Protein AF-A0A4Y2UKG6-F1 (afdb_monomer_lite)

pLDDT: mean 70.56, std 18.54, range [38.53, 98.0]

Secondary structure (DSSP, 8-state):
----------------------TTSSGGGSS----PPPHHHHHHHHHHH-----HHHHHHHHTT--------HHHHHHHHHHHHHTT---------S----HHHHHHHHHHHHHHHHHHHHHHHHHHHHHHHHHHHHHHHHHHHHHHTT-

Structure (mmCIF, N/CA/C/O backbone):
data_AF-A0A4Y2UKG6-F1
#
_entry.id   AF-A0A4Y2UKG6-F1
#
loop_
_atom_site.group_PDB
_atom_site.id
_atom_site.type_symbol
_atom_site.label_atom_id
_atom_site.label_alt_id
_atom_site.label_comp_id
_atom_site.label_asym_id
_atom_site.label_entity_id
_atom_site.label_seq_id
_atom_site.pdbx_PDB_ins_code
_atom_site.Cartn_x
_atom_site.Cartn_y
_atom_site.Cartn_z
_atom_site.occupancy
_atom_site.B_iso_or_equiv
_atom_site.auth_seq_id
_atom_site.auth_comp_id
_atom_site.auth_asym_id
_atom_site.auth_atom_id
_atom_site.pdbx_PDB_model_num
ATOM 1 N N . MET A 1 1 ? 54.022 48.130 47.115 1.00 43.56 1 MET A N 1
ATOM 2 C CA . MET A 1 1 ? 52.919 47.238 46.708 1.00 43.56 1 MET A CA 1
ATOM 3 C C . MET A 1 1 ? 52.288 47.868 45.465 1.00 43.56 1 MET A C 1
ATOM 5 O O . MET A 1 1 ? 51.341 48.619 45.603 1.00 43.56 1 MET A O 1
ATOM 9 N N . HIS A 1 2 ? 52.961 47.951 44.309 1.00 38.88 2 HIS A N 1
ATOM 10 C CA . HIS A 1 2 ? 53.205 46.883 43.320 1.00 38.88 2 HIS A CA 1
ATOM 11 C C . HIS A 1 2 ? 52.012 45.932 43.193 1.00 38.88 2 HIS A C 1
ATOM 13 O O . HIS A 1 2 ? 51.763 45.141 44.099 1.00 38.88 2 HIS A O 1
ATOM 19 N N . GLY A 1 3 ? 51.252 46.120 42.111 1.00 38.53 3 GLY A N 1
ATOM 20 C CA . GLY A 1 3 ? 50.156 45.251 41.707 1.00 38.53 3 GLY A CA 1
ATOM 21 C C . GLY A 1 3 ? 50.645 44.063 40.893 1.00 38.53 3 GLY A C 1
ATOM 22 O O . GLY A 1 3 ? 51.814 44.014 40.538 1.00 38.53 3 GLY A O 1
ATOM 23 N N . GLU A 1 4 ? 49.721 43.156 40.589 1.00 40.28 4 GLU A N 1
ATOM 24 C CA . GLU A 1 4 ? 49.790 42.238 39.453 1.00 40.28 4 GLU A CA 1
ATOM 25 C C . GLU A 1 4 ? 48.442 41.521 39.289 1.00 40.28 4 GLU A C 1
ATOM 27 O O . GLU A 1 4 ? 47.934 40.849 40.183 1.00 40.28 4 GLU A O 1
ATOM 32 N N . THR A 1 5 ? 47.851 41.709 38.114 1.00 49.16 5 THR A N 1
ATOM 33 C CA . THR A 1 5 ? 46.859 40.841 37.477 1.00 49.16 5 THR A CA 1
ATOM 34 C C . THR A 1 5 ? 47.518 39.540 37.019 1.00 49.16 5 THR A C 1
ATOM 36 O O . THR A 1 5 ? 48.540 39.598 36.341 1.00 49.16 5 THR A O 1
ATOM 39 N N . SER A 1 6 ? 46.905 38.384 37.288 1.00 44.44 6 SER A N 1
ATOM 40 C CA . SER A 1 6 ? 47.121 37.108 36.572 1.00 44.44 6 SER A CA 1
ATOM 41 C C . SER A 1 6 ? 45.994 36.136 36.955 1.00 44.44 6 SER A C 1
ATOM 43 O O . SER A 1 6 ? 45.788 35.885 38.132 1.00 44.44 6 SER A O 1
ATOM 45 N N . GLN A 1 7 ? 45.065 35.792 36.057 1.00 47.22 7 GLN A N 1
ATOM 46 C CA . GLN A 1 7 ? 45.150 34.843 34.930 1.00 47.22 7 GLN A CA 1
ATOM 47 C C . GLN A 1 7 ? 44.817 33.385 35.303 1.00 47.22 7 GLN A C 1
ATOM 49 O O . GLN A 1 7 ? 45.250 32.876 36.329 1.00 47.22 7 GLN A O 1
ATOM 54 N N . LYS A 1 8 ? 44.173 32.729 34.321 1.00 45.19 8 LYS A N 1
ATOM 55 C CA . LYS A 1 8 ? 43.881 31.293 34.125 1.00 45.19 8 LYS A CA 1
ATOM 56 C C . LYS A 1 8 ? 42.656 30.744 34.874 1.00 45.19 8 LYS A C 1
ATOM 58 O O . LYS A 1 8 ? 42.482 30.978 36.052 1.00 45.19 8 LYS A O 1
ATOM 63 N N . GLN A 1 9 ? 41.773 29.986 34.223 1.00 47.97 9 GLN A N 1
ATOM 64 C CA . GLN A 1 9 ? 42.109 28.958 33.239 1.00 47.97 9 GLN A CA 1
ATOM 65 C C . GLN A 1 9 ? 41.041 28.819 32.146 1.00 47.97 9 GLN A C 1
ATOM 67 O O . GLN A 1 9 ? 39.860 28.611 32.397 1.00 47.97 9 GLN A O 1
ATOM 72 N N . GLN A 1 10 ? 41.522 28.948 30.916 1.00 47.22 10 GLN A N 1
ATOM 73 C CA . GLN A 1 10 ? 40.817 28.800 29.654 1.00 47.22 10 GLN A CA 1
ATOM 74 C C . GLN A 1 10 ? 40.857 27.315 29.282 1.00 47.22 10 GLN A C 1
ATOM 76 O O . GLN A 1 10 ? 41.945 26.749 29.145 1.00 47.22 10 GLN A O 1
ATOM 81 N N . ASN A 1 11 ? 39.693 26.673 29.174 1.00 42.94 11 ASN A N 1
ATOM 82 C CA . ASN A 1 11 ? 39.608 25.281 28.752 1.00 42.94 11 ASN A CA 1
ATOM 83 C C . ASN A 1 11 ? 39.751 25.223 27.224 1.00 42.94 11 ASN A C 1
ATOM 85 O O . ASN A 1 11 ? 38.922 25.747 26.484 1.00 42.94 11 ASN A O 1
ATOM 89 N N . ARG A 1 12 ? 40.869 24.650 26.780 1.00 43.19 12 ARG A N 1
ATOM 90 C CA . ARG A 1 12 ? 41.263 24.450 25.386 1.00 43.19 12 ARG A CA 1
ATOM 91 C C . ARG A 1 12 ? 40.910 23.007 25.035 1.00 43.19 12 ARG A C 1
ATOM 93 O O . ARG A 1 12 ? 41.636 22.103 25.437 1.00 43.19 12 ARG A O 1
ATOM 100 N N . ILE A 1 13 ? 39.834 22.797 24.283 1.00 43.06 13 ILE A N 1
ATOM 101 C CA . ILE A 1 13 ? 39.612 21.533 23.577 1.00 43.06 13 ILE A CA 1
ATOM 102 C C . ILE A 1 13 ? 40.077 21.756 22.142 1.00 43.06 13 ILE A C 1
ATOM 104 O O . ILE A 1 13 ? 39.512 22.550 21.396 1.00 43.06 13 ILE A O 1
ATOM 108 N N . SER A 1 14 ? 41.196 21.115 21.815 1.00 48.47 14 SER A N 1
ATOM 109 C CA . SER A 1 14 ? 41.722 21.009 20.463 1.00 48.47 14 SER A CA 1
ATOM 110 C C . SER A 1 14 ? 40.906 19.965 19.712 1.00 48.47 14 SER A C 1
ATOM 112 O O . SER A 1 14 ? 41.073 18.773 19.966 1.00 48.47 14 SER A O 1
ATOM 114 N N . GLU A 1 15 ? 40.079 20.391 18.765 1.00 45.53 15 GLU A N 1
ATOM 115 C CA . GLU A 1 15 ? 39.558 19.491 17.740 1.00 45.53 15 GLU A CA 1
ATOM 116 C C . GLU A 1 15 ? 40.409 19.640 16.481 1.00 45.53 15 GLU A C 1
ATOM 118 O O . GLU A 1 15 ? 40.519 20.686 15.845 1.00 45.53 15 GLU A O 1
ATOM 123 N N . LYS A 1 16 ? 41.128 18.556 16.218 1.00 47.44 16 LYS A N 1
ATOM 124 C CA . LYS A 1 16 ? 41.959 18.291 15.054 1.00 47.44 16 LYS A CA 1
ATOM 125 C C . LYS A 1 16 ? 41.054 18.238 13.820 1.00 47.44 16 LYS A C 1
ATOM 127 O O . LYS A 1 16 ? 40.224 17.343 13.704 1.00 47.44 16 LYS A O 1
ATOM 132 N N . ASN A 1 17 ? 41.285 19.155 12.885 1.00 49.31 17 ASN A N 1
ATOM 133 C CA . ASN A 1 17 ? 40.776 19.077 11.521 1.00 49.31 17 ASN A CA 1
ATOM 134 C C . ASN A 1 17 ? 41.341 17.825 10.839 1.00 49.31 17 ASN A C 1
ATOM 136 O O . ASN A 1 17 ? 42.505 17.788 10.442 1.00 49.31 17 ASN A O 1
ATOM 140 N N . THR A 1 18 ? 40.505 16.807 10.690 1.00 51.50 18 THR A N 1
ATOM 141 C CA . THR A 1 18 ? 40.646 15.794 9.644 1.00 51.50 18 THR A CA 1
ATOM 142 C C . THR A 1 18 ? 39.274 15.587 9.035 1.00 51.50 18 THR A C 1
ATOM 144 O O . THR A 1 18 ? 38.483 14.806 9.550 1.00 51.50 18 THR A O 1
ATOM 147 N N . SER A 1 19 ? 38.995 16.299 7.951 1.00 43.62 19 SER A N 1
ATOM 148 C CA . SER A 1 19 ? 38.049 15.819 6.954 1.00 43.62 19 SER A CA 1
ATOM 149 C C . SER A 1 19 ? 38.562 16.284 5.603 1.00 43.62 19 SER A C 1
ATOM 151 O O . SER A 1 19 ? 38.524 17.465 5.265 1.00 43.62 19 SER A O 1
ATOM 153 N N . SER A 1 20 ? 39.194 15.338 4.925 1.00 49.22 20 SER A N 1
ATOM 154 C CA . SER A 1 20 ? 39.601 15.404 3.534 1.00 49.22 20 SER A CA 1
ATOM 155 C C . SER A 1 20 ? 38.404 15.769 2.658 1.00 49.22 20 SER A C 1
ATOM 157 O O . SER A 1 20 ? 37.407 15.053 2.661 1.00 49.22 20 SER A O 1
ATOM 159 N N . GLU A 1 21 ? 38.526 16.896 1.961 1.00 45.06 21 GLU A N 1
ATOM 160 C CA . GLU A 1 21 ? 38.221 17.041 0.533 1.00 45.06 21 GLU A CA 1
ATOM 161 C C . GLU A 1 21 ? 37.049 16.177 0.033 1.00 45.06 21 GLU A C 1
ATOM 163 O O . GLU A 1 21 ? 37.216 15.066 -0.461 1.00 45.06 21 GLU A O 1
ATOM 168 N N . SER A 1 22 ? 35.838 16.716 0.173 1.00 51.09 22 SER A N 1
ATOM 169 C CA . SER A 1 22 ? 34.661 16.290 -0.584 1.00 51.09 22 SER A CA 1
ATOM 170 C C . SER A 1 22 ? 34.386 17.358 -1.643 1.00 51.09 22 SER A C 1
ATOM 172 O O . SER A 1 22 ? 33.434 18.130 -1.531 1.00 51.09 22 SER A O 1
ATOM 174 N N . GLU A 1 23 ? 35.244 17.417 -2.659 1.00 51.78 23 GLU A N 1
ATOM 175 C CA . GLU A 1 23 ? 35.104 18.312 -3.817 1.00 51.78 23 GLU A CA 1
ATOM 176 C C . GLU A 1 23 ? 34.252 17.697 -4.952 1.00 51.78 23 GLU A C 1
ATOM 178 O O . GLU A 1 23 ? 34.281 18.159 -6.085 1.00 51.78 23 GLU A O 1
ATOM 183 N N . GLU A 1 24 ? 33.436 16.674 -4.660 1.00 51.88 24 GLU A N 1
ATOM 184 C CA . GLU A 1 24 ? 32.560 16.022 -5.654 1.00 51.88 24 GLU A CA 1
ATOM 185 C C . GLU A 1 24 ? 31.074 15.954 -5.250 1.00 51.88 24 GLU A C 1
ATOM 187 O O . GLU A 1 24 ? 30.271 15.317 -5.928 1.00 51.88 24 GLU A O 1
ATOM 192 N N . ALA A 1 25 ? 30.659 16.645 -4.182 1.00 46.28 25 ALA A N 1
ATOM 193 C CA . ALA A 1 25 ? 29.254 16.669 -3.745 1.00 46.28 25 ALA A CA 1
ATOM 194 C C . ALA A 1 25 ? 28.467 17.923 -4.181 1.00 46.28 25 ALA A C 1
ATOM 196 O O . ALA A 1 25 ? 27.262 17.991 -3.942 1.00 46.28 25 ALA A O 1
ATOM 197 N N . ASP A 1 26 ? 29.108 18.896 -4.840 1.00 45.44 26 ASP A N 1
ATOM 198 C CA . ASP A 1 26 ? 28.438 20.116 -5.330 1.00 45.44 26 ASP A CA 1
ATOM 199 C C . ASP A 1 26 ? 28.084 20.075 -6.827 1.00 45.44 26 ASP A C 1
ATOM 201 O O . ASP A 1 26 ? 27.295 20.891 -7.303 1.00 45.44 26 ASP A O 1
ATOM 205 N N . SER A 1 27 ? 28.574 19.082 -7.577 1.00 49.75 27 SER A N 1
ATOM 206 C CA . SER A 1 27 ? 28.267 18.963 -9.014 1.00 49.75 27 SER A CA 1
ATOM 207 C C . SER A 1 27 ? 26.935 18.256 -9.312 1.00 49.75 27 SER A C 1
ATOM 209 O O . SER A 1 27 ? 26.414 18.367 -10.418 1.00 49.75 27 SER A O 1
ATOM 211 N N . ILE A 1 28 ? 26.328 17.575 -8.330 1.00 48.25 28 ILE A N 1
ATOM 212 C CA . ILE A 1 28 ? 25.057 16.832 -8.492 1.00 48.25 28 ILE A CA 1
ATOM 213 C C . ILE A 1 28 ? 23.870 17.614 -7.896 1.00 48.25 28 ILE A C 1
ATOM 215 O O . ILE A 1 28 ? 22.862 17.048 -7.492 1.00 48.25 28 ILE A O 1
ATOM 219 N N . LYS A 1 29 ? 23.969 18.944 -7.811 1.00 49.84 29 LYS A N 1
ATOM 220 C CA . LYS A 1 29 ? 22.838 19.815 -7.440 1.00 49.84 29 LYS A CA 1
ATOM 221 C C . LYS A 1 29 ? 22.248 20.599 -8.611 1.00 49.84 29 LYS A C 1
ATOM 223 O O . LYS A 1 29 ? 21.258 21.291 -8.424 1.00 49.84 29 LYS A O 1
ATOM 228 N N . GLN A 1 30 ? 22.816 20.489 -9.814 1.00 51.97 30 GLN A N 1
ATOM 229 C CA . GLN A 1 30 ? 22.456 21.374 -10.930 1.00 51.97 30 GLN A CA 1
ATOM 230 C C . GLN A 1 30 ? 21.568 20.763 -12.027 1.00 51.97 30 GLN A C 1
ATOM 232 O O . GLN A 1 30 ? 21.283 21.462 -12.992 1.00 51.97 30 GLN A O 1
ATOM 237 N N . SER A 1 31 ? 21.092 19.513 -11.916 1.00 49.53 31 SER A N 1
ATOM 238 C CA . SER A 1 31 ? 20.256 18.923 -12.988 1.00 49.53 31 SER A CA 1
ATOM 239 C C . SER A 1 31 ? 18.818 18.567 -12.607 1.00 49.53 31 SER A C 1
ATOM 241 O O . SER A 1 31 ? 18.031 18.283 -13.509 1.00 49.53 31 SER A O 1
ATOM 243 N N . ILE A 1 32 ? 18.438 18.608 -11.328 1.00 51.53 32 ILE A N 1
ATOM 244 C CA . ILE A 1 32 ? 17.019 18.569 -10.946 1.00 51.53 32 ILE A CA 1
ATOM 245 C C . ILE A 1 32 ? 16.563 20.022 -10.901 1.00 51.53 32 ILE A C 1
ATOM 247 O O . ILE A 1 32 ? 16.553 20.668 -9.858 1.00 51.53 32 ILE A O 1
ATOM 251 N N . GLY A 1 33 ? 16.300 20.577 -12.083 1.00 45.88 33 GLY A N 1
ATOM 252 C CA . GLY A 1 33 ? 15.565 21.826 -12.163 1.00 45.88 33 GLY A CA 1
ATOM 253 C C . GLY A 1 33 ? 14.173 21.584 -11.594 1.00 45.88 33 GLY A C 1
ATOM 254 O O . GLY A 1 33 ? 13.450 20.731 -12.100 1.00 45.88 33 GLY A O 1
ATOM 255 N N . GLU A 1 34 ? 13.802 22.339 -10.564 1.00 53.00 34 GLU A N 1
ATOM 256 C CA . GLU A 1 34 ? 12.422 22.560 -10.108 1.00 53.00 34 GLU A CA 1
ATOM 257 C C . GLU A 1 34 ? 11.615 23.303 -11.197 1.00 53.00 34 GLU A C 1
ATOM 259 O O . GLU A 1 34 ? 11.080 24.388 -10.987 1.00 53.00 34 GLU A O 1
ATOM 264 N N . GLY A 1 35 ? 11.609 22.767 -12.416 1.00 57.00 35 GLY A N 1
ATOM 265 C CA . GLY A 1 35 ? 10.946 23.329 -13.578 1.00 57.00 35 GLY A CA 1
ATOM 266 C C . GLY A 1 35 ? 9.805 22.420 -13.994 1.00 57.00 35 GLY A C 1
ATOM 267 O O . GLY A 1 35 ? 10.016 21.246 -14.291 1.00 57.00 35 GLY A O 1
ATOM 268 N N . GLU A 1 36 ? 8.599 22.973 -14.020 1.00 62.34 36 GLU A N 1
ATOM 269 C CA . GLU A 1 36 ? 7.431 22.374 -14.656 1.00 62.34 36 GLU A CA 1
ATOM 270 C C . GLU A 1 36 ? 7.809 21.894 -16.071 1.00 62.34 36 GLU A C 1
ATOM 272 O O . GLU A 1 36 ? 8.316 22.674 -16.882 1.00 62.34 36 GLU A O 1
ATOM 277 N N . ILE A 1 37 ? 7.637 20.594 -16.349 1.00 73.06 37 ILE A N 1
ATOM 278 C CA . ILE A 1 37 ? 7.992 20.004 -17.648 1.00 73.06 37 ILE A CA 1
ATOM 279 C C . ILE A 1 37 ? 7.157 20.697 -18.721 1.00 73.06 37 ILE A C 1
ATOM 281 O O . ILE A 1 37 ? 5.925 20.637 -18.699 1.00 73.06 37 ILE A O 1
ATOM 285 N N . ASN A 1 38 ? 7.828 21.358 -19.662 1.00 81.06 38 ASN A N 1
ATOM 286 C CA . ASN A 1 38 ? 7.137 22.141 -20.674 1.00 81.06 38 ASN A CA 1
ATOM 287 C C . ASN A 1 38 ? 6.502 21.232 -21.755 1.00 81.06 38 ASN A C 1
ATOM 289 O O . ASN A 1 38 ? 6.905 20.077 -21.927 1.00 81.06 38 ASN A O 1
ATOM 293 N N . PRO A 1 39 ? 5.516 21.731 -22.520 1.00 77.12 39 PRO A N 1
ATOM 294 C CA . PRO A 1 39 ? 4.795 20.928 -23.512 1.00 77.12 39 PRO A CA 1
ATOM 295 C C . PRO A 1 39 ? 5.677 20.282 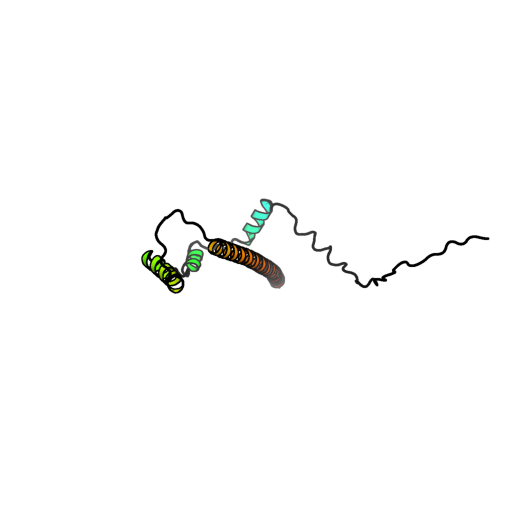-24.597 1.00 77.12 39 PRO A C 1
ATOM 297 O O . PRO A 1 39 ? 5.351 19.209 -25.101 1.00 77.12 39 PRO A O 1
ATOM 300 N N . GLU A 1 40 ? 6.809 20.891 -24.951 1.00 77.81 40 GLU A N 1
ATOM 301 C CA . GLU A 1 40 ? 7.734 20.359 -25.965 1.00 77.81 40 GLU A CA 1
ATOM 302 C C . GLU A 1 40 ? 8.554 19.177 -25.425 1.00 77.81 40 GLU A C 1
ATOM 304 O O . GLU A 1 40 ? 8.863 18.231 -26.161 1.00 77.81 40 GLU A O 1
ATOM 309 N N . GLN A 1 41 ? 8.847 19.182 -24.121 1.00 73.44 41 GLN A N 1
ATOM 310 C CA . GLN A 1 41 ? 9.448 18.044 -23.428 1.00 73.44 41 GLN A CA 1
ATOM 311 C C . GLN A 1 41 ? 8.467 16.867 -23.340 1.00 73.44 41 GLN A C 1
ATOM 313 O O . GLN A 1 41 ? 8.864 15.737 -23.622 1.00 73.44 41 GLN A O 1
ATOM 318 N N . TRP A 1 42 ? 7.181 17.122 -23.067 1.00 76.12 42 TRP A N 1
ATOM 319 C CA . TRP A 1 42 ? 6.134 16.089 -23.122 1.00 76.12 42 TRP A CA 1
ATOM 320 C C . TRP A 1 42 ? 6.009 15.456 -24.510 1.00 76.12 42 TRP A C 1
ATOM 322 O O . TRP A 1 42 ? 5.955 14.231 -24.630 1.00 76.12 42 TRP A O 1
ATOM 332 N N . ALA A 1 43 ? 6.030 16.274 -25.565 1.00 68.94 43 ALA A N 1
ATOM 333 C CA . ALA A 1 43 ? 5.960 15.791 -26.942 1.00 68.94 43 ALA A CA 1
ATOM 334 C C . ALA A 1 43 ? 7.163 14.906 -27.319 1.00 68.94 43 ALA A C 1
ATOM 336 O O . ALA A 1 43 ? 7.013 13.935 -28.061 1.00 68.94 43 ALA A O 1
ATOM 337 N N . SER A 1 44 ? 8.352 15.209 -26.787 1.00 70.25 44 SER A N 1
ATOM 338 C CA . SER A 1 44 ? 9.559 14.404 -27.019 1.00 70.25 44 SER A CA 1
ATOM 339 C C . SER A 1 44 ? 9.518 13.064 -26.277 1.00 70.25 44 SER A C 1
ATOM 341 O O . SER A 1 44 ? 9.911 12.051 -26.845 1.00 70.25 44 SER A O 1
ATOM 343 N N . ILE A 1 45 ? 8.978 13.032 -25.053 1.00 69.00 45 ILE A N 1
ATOM 344 C CA . ILE A 1 45 ? 8.775 11.790 -24.287 1.00 69.00 45 ILE A CA 1
ATOM 345 C C . ILE A 1 45 ? 7.753 10.888 -24.991 1.00 69.00 45 ILE A C 1
ATOM 347 O O . ILE A 1 45 ? 7.980 9.692 -25.146 1.00 69.00 45 ILE A O 1
ATOM 351 N N . GLN A 1 46 ? 6.654 11.455 -25.496 1.00 64.5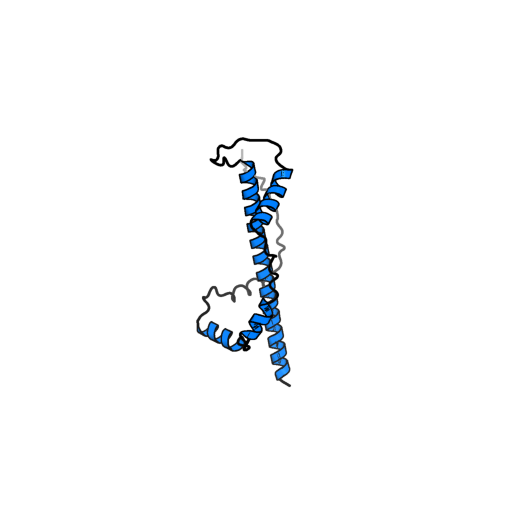0 46 GLN A N 1
ATOM 352 C CA . GLN A 1 46 ? 5.669 10.685 -26.262 1.00 64.50 46 GLN A CA 1
ATOM 353 C C . GLN A 1 46 ? 6.262 10.084 -27.540 1.00 64.50 46 GLN A C 1
ATOM 355 O O . GLN A 1 46 ? 5.934 8.957 -27.895 1.00 64.50 46 GLN A O 1
ATOM 360 N N . LYS A 1 47 ? 7.157 10.804 -28.221 1.00 66.69 47 LYS A N 1
ATOM 361 C CA . LYS A 1 47 ? 7.736 10.358 -29.492 1.00 66.69 47 LYS A CA 1
ATOM 362 C C . LYS A 1 47 ? 8.547 9.060 -29.375 1.00 66.69 47 LYS A C 1
ATOM 364 O O . LYS A 1 47 ? 8.546 8.281 -30.325 1.00 66.69 47 LYS A O 1
ATOM 369 N N . ASP A 1 48 ? 9.171 8.820 -28.222 1.00 57.91 48 ASP A N 1
ATOM 370 C CA . ASP A 1 48 ? 10.051 7.666 -27.993 1.00 57.91 48 ASP A CA 1
ATOM 371 C C . ASP A 1 48 ? 9.378 6.533 -27.183 1.00 57.91 48 ASP A C 1
ATOM 373 O O . ASP A 1 48 ? 9.914 5.426 -27.120 1.00 57.91 48 ASP A O 1
ATOM 377 N N . CYS A 1 49 ? 8.206 6.776 -26.578 1.00 58.69 49 CYS A N 1
ATOM 378 C CA . CYS A 1 49 ? 7.509 5.816 -25.705 1.00 58.69 49 CYS A CA 1
ATOM 379 C C . CYS A 1 49 ? 6.284 5.131 -26.334 1.00 58.69 49 CYS A C 1
ATOM 381 O O . CYS A 1 49 ? 5.725 4.221 -25.723 1.00 58.69 49 CYS A O 1
ATOM 383 N N . ILE A 1 50 ? 5.851 5.530 -27.534 1.00 60.91 50 ILE A N 1
ATOM 384 C CA . ILE A 1 50 ? 4.715 4.888 -28.214 1.00 60.91 50 ILE A CA 1
ATOM 385 C C . ILE A 1 50 ? 5.215 3.639 -28.953 1.00 60.91 50 ILE A C 1
ATOM 387 O O . ILE A 1 50 ? 5.320 3.597 -30.178 1.00 60.91 50 ILE A O 1
ATOM 391 N N . THR A 1 51 ? 5.515 2.582 -28.203 1.00 64.44 51 THR A N 1
ATOM 392 C CA . THR A 1 51 ? 5.249 1.240 -28.727 1.00 64.44 51 THR A CA 1
ATOM 393 C C . THR A 1 51 ? 3.729 1.144 -28.808 1.00 64.44 51 THR A C 1
ATOM 395 O O . THR A 1 51 ? 3.062 1.452 -27.822 1.00 64.44 51 THR A O 1
ATOM 398 N N . ASN A 1 52 ? 3.171 0.798 -29.972 1.00 68.69 52 ASN A N 1
ATOM 399 C CA . ASN A 1 52 ? 1.727 0.610 -30.150 1.00 68.69 52 ASN A CA 1
ATOM 400 C C . ASN A 1 52 ? 1.264 -0.598 -29.320 1.00 68.69 52 ASN A C 1
ATOM 402 O O . ASN A 1 52 ? 1.060 -1.675 -29.870 1.00 68.69 52 ASN A O 1
ATOM 406 N N . ILE A 1 53 ? 1.151 -0.431 -28.004 1.00 67.06 53 ILE A N 1
ATOM 407 C CA . ILE A 1 53 ? 0.407 -1.349 -27.155 1.00 67.06 53 ILE A CA 1
ATOM 408 C C . ILE A 1 53 ? -1.048 -1.238 -27.603 1.00 67.06 53 ILE A C 1
ATOM 410 O O . ILE A 1 53 ? -1.631 -0.150 -27.621 1.00 67.06 53 ILE A O 1
ATOM 414 N N . SER A 1 54 ? -1.595 -2.337 -28.105 1.00 76.94 54 SER A N 1
ATOM 415 C CA . SER A 1 54 ? -3.008 -2.393 -28.451 1.00 76.94 54 SER A CA 1
ATOM 416 C C . SER A 1 54 ? -3.837 -2.436 -27.169 1.00 76.94 54 SER A C 1
ATOM 418 O O . SER A 1 54 ? -3.338 -2.765 -26.091 1.00 76.94 54 SER A O 1
ATOM 420 N N . PHE A 1 55 ? -5.114 -2.077 -27.267 1.00 68.88 55 PHE A N 1
ATOM 421 C CA . PHE A 1 55 ? -6.026 -2.212 -26.134 1.00 68.88 55 PHE A CA 1
ATOM 422 C C . PHE A 1 55 ? -6.125 -3.681 -25.687 1.00 68.88 55 PHE A C 1
ATOM 424 O O . PHE A 1 55 ? -6.237 -3.971 -24.501 1.00 68.88 55 PHE A O 1
ATOM 431 N N . GLU A 1 56 ? -5.998 -4.607 -26.634 1.00 76.25 56 GLU A N 1
ATOM 432 C CA . GLU A 1 56 ? -5.956 -6.047 -26.421 1.00 76.25 56 GLU A CA 1
ATOM 433 C C . GLU A 1 56 ? -4.726 -6.485 -25.604 1.00 76.25 56 GLU A C 1
ATOM 435 O O . GLU A 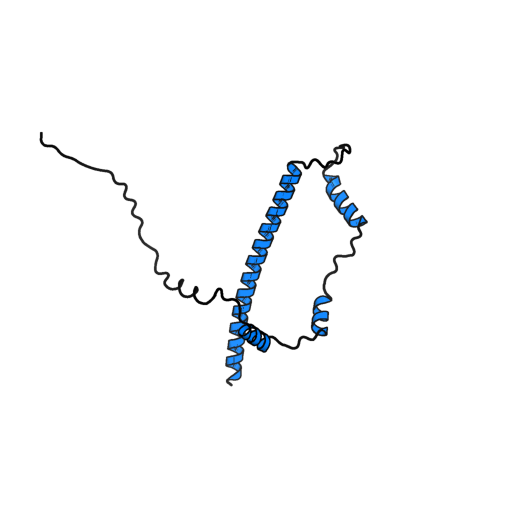1 56 ? -4.877 -7.302 -24.700 1.00 76.25 56 GLU A O 1
ATOM 440 N N . ASP A 1 57 ? -3.551 -5.880 -25.823 1.00 73.12 57 ASP A N 1
ATOM 441 C CA . ASP A 1 57 ? -2.339 -6.165 -25.029 1.00 73.12 57 ASP A CA 1
ATOM 442 C C . ASP A 1 57 ? -2.481 -5.721 -23.559 1.00 73.12 57 ASP A C 1
ATOM 444 O O . ASP A 1 57 ? -1.815 -6.259 -22.676 1.00 73.12 57 ASP A O 1
ATOM 448 N N . PHE A 1 58 ? -3.348 -4.740 -23.276 1.00 67.62 58 PHE A N 1
ATOM 449 C CA . PHE A 1 58 ? -3.655 -4.304 -21.909 1.00 67.62 58 PHE A CA 1
ATOM 450 C C . PHE A 1 58 ? -4.593 -5.288 -21.192 1.00 67.62 58 PHE A C 1
ATOM 452 O O . PHE A 1 58 ? -4.417 -5.561 -20.005 1.00 67.62 58 PHE A O 1
ATOM 459 N N . LEU A 1 59 ? -5.558 -5.866 -21.916 1.00 66.31 59 LEU A N 1
ATOM 460 C CA . LEU A 1 59 ? -6.483 -6.860 -21.361 1.00 66.31 59 LEU A CA 1
ATOM 461 C C . LEU A 1 59 ? -5.776 -8.164 -20.959 1.00 66.31 59 LEU A C 1
ATOM 463 O O . LEU A 1 59 ? -6.197 -8.799 -19.993 1.00 66.31 59 LEU A O 1
ATOM 467 N N . ASP A 1 60 ? -4.691 -8.535 -21.646 1.00 64.50 60 ASP A N 1
ATOM 468 C CA . ASP A 1 60 ? -3.875 -9.704 -21.287 1.00 64.50 60 ASP A CA 1
ATOM 469 C C . ASP A 1 60 ? -3.148 -9.535 -19.936 1.00 64.50 60 ASP A C 1
ATOM 471 O O . ASP A 1 60 ? -2.866 -10.530 -19.268 1.00 64.50 60 ASP A O 1
ATOM 475 N N . VAL A 1 61 ? -2.877 -8.297 -19.498 1.00 62.03 61 VAL A N 1
ATOM 476 C CA . VAL A 1 61 ? -2.202 -8.003 -18.217 1.00 62.03 61 VAL A CA 1
ATOM 477 C C . VAL A 1 61 ? -3.189 -7.947 -17.042 1.00 62.03 61 VAL A C 1
ATOM 479 O O . VAL A 1 61 ? -2.847 -8.366 -15.938 1.00 62.03 61 VAL A O 1
ATOM 482 N N . ASP A 1 62 ? -4.425 -7.492 -17.269 1.00 56.91 62 ASP A N 1
ATOM 483 C CA . ASP A 1 62 ? -5.442 -7.314 -16.214 1.00 56.91 62 ASP A CA 1
ATOM 484 C C . ASP A 1 62 ? -6.253 -8.584 -15.893 1.00 56.91 62 ASP A C 1
ATOM 486 O O . ASP A 1 62 ? -7.022 -8.615 -14.928 1.00 56.91 62 ASP A O 1
ATOM 490 N N . ASN A 1 63 ? -6.082 -9.662 -16.662 1.00 57.44 63 ASN A N 1
ATOM 491 C CA . ASN A 1 63 ? -6.850 -10.895 -16.467 1.00 57.44 63 ASN A CA 1
ATOM 492 C C . ASN A 1 63 ? -6.380 -11.733 -15.257 1.00 57.44 63 ASN A C 1
ATOM 494 O O . ASN A 1 63 ? -7.058 -12.682 -14.862 1.00 57.44 63 ASN A O 1
ATOM 498 N N . GLU A 1 64 ? -5.238 -11.386 -14.654 1.00 60.47 64 GLU A N 1
ATOM 499 C CA . GLU A 1 64 ? -4.692 -12.041 -13.455 1.00 60.47 64 GLU A CA 1
ATOM 500 C C . GLU A 1 64 ? -4.820 -11.171 -12.192 1.00 60.47 64 GLU A C 1
ATOM 502 O O . GLU A 1 64 ? -4.114 -11.370 -11.202 1.00 60.47 64 GLU A O 1
ATOM 507 N N . LEU A 1 65 ? -5.761 -10.218 -12.172 1.00 56.72 65 LEU A N 1
ATOM 508 C CA . LEU A 1 65 ? -6.246 -9.694 -10.899 1.00 56.72 65 LEU A CA 1
ATOM 509 C C . LEU A 1 65 ? -6.910 -10.853 -10.152 1.00 56.72 65 LEU A C 1
ATOM 511 O O . LEU A 1 65 ? -8.042 -11.238 -10.451 1.00 56.72 65 LEU A O 1
ATOM 515 N N . GLN A 1 66 ? -6.193 -11.422 -9.176 1.00 56.38 66 GLN A N 1
ATOM 516 C CA . GLN A 1 66 ? -6.786 -12.280 -8.159 1.00 56.38 66 GLN A CA 1
ATOM 517 C C . GLN A 1 66 ? -7.950 -11.504 -7.551 1.00 56.38 66 GLN A C 1
ATOM 519 O O . GLN A 1 66 ? -7.770 -10.627 -6.707 1.00 56.38 66 GLN A O 1
ATOM 524 N N . MET A 1 67 ? -9.161 -11.821 -7.995 1.00 54.94 67 MET A N 1
ATOM 525 C CA . MET A 1 67 ? -10.347 -11.434 -7.268 1.00 54.94 67 MET A CA 1
ATOM 526 C C . MET A 1 67 ? -10.215 -12.107 -5.906 1.00 54.94 67 MET A C 1
ATOM 528 O O . MET A 1 67 ? -10.359 -13.328 -5.805 1.00 54.94 67 MET A O 1
ATOM 532 N N . CYS A 1 68 ? -9.895 -11.330 -4.864 1.00 59.66 68 CYS A N 1
ATOM 533 C CA . CYS A 1 68 ? -10.170 -11.743 -3.495 1.00 59.66 68 CYS A CA 1
ATOM 534 C C . CYS A 1 68 ? -11.610 -12.249 -3.523 1.00 59.66 68 CYS A C 1
ATOM 536 O O . CYS A 1 68 ? -12.490 -11.526 -4.000 1.00 59.66 68 CYS A O 1
ATOM 538 N N . GLY A 1 69 ? -11.802 -13.527 -3.183 1.00 67.94 69 GLY A N 1
ATOM 539 C CA . GLY A 1 69 ? -13.067 -14.228 -3.381 1.00 67.94 69 GLY A CA 1
ATOM 540 C C . GLY A 1 69 ? -14.256 -13.398 -2.902 1.00 67.94 69 GLY A C 1
ATOM 541 O O . GLY A 1 69 ? -14.105 -12.501 -2.076 1.00 67.94 69 GLY A O 1
ATOM 542 N N . THR A 1 70 ? -15.439 -13.672 -3.447 1.00 70.75 70 THR A N 1
ATOM 543 C CA . THR A 1 70 ? -16.663 -12.925 -3.140 1.00 70.75 70 THR A CA 1
ATOM 544 C C . THR A 1 70 ? -17.041 -13.113 -1.671 1.00 70.75 70 THR A C 1
ATOM 546 O O . THR A 1 70 ? -17.843 -13.978 -1.341 1.00 70.75 70 THR A O 1
ATOM 549 N N . MET A 1 71 ? -16.430 -12.333 -0.785 1.00 81.56 71 MET A N 1
ATOM 550 C CA . MET A 1 71 ? -16.731 -12.361 0.633 1.00 81.56 71 MET A CA 1
ATOM 551 C C . MET A 1 71 ? -18.079 -11.684 0.809 1.00 81.56 71 MET A C 1
ATOM 553 O O . MET A 1 71 ? -18.278 -10.525 0.444 1.00 81.56 71 MET A O 1
ATOM 557 N N . THR A 1 72 ? -19.044 -12.457 1.275 1.00 81.06 72 THR A N 1
ATOM 558 C CA . THR A 1 72 ? -20.396 -11.977 1.516 1.00 81.06 72 THR A CA 1
ATOM 559 C C . THR A 1 72 ? -20.440 -11.198 2.825 1.00 81.06 72 THR A C 1
ATOM 561 O O . THR A 1 72 ? -19.698 -11.503 3.757 1.00 81.06 72 THR A O 1
ATOM 564 N N . ASP A 1 73 ? -21.364 -10.242 2.950 1.00 83.44 73 ASP A N 1
ATOM 565 C CA . ASP A 1 73 ? -21.546 -9.459 4.184 1.00 83.44 73 ASP A CA 1
ATOM 566 C C . ASP A 1 73 ? -21.656 -10.345 5.439 1.00 83.44 73 ASP A C 1
ATOM 568 O O . ASP A 1 73 ? -21.212 -9.974 6.521 1.00 83.44 73 ASP A O 1
ATOM 572 N N . LYS A 1 74 ? -22.212 -11.555 5.294 1.00 82.88 74 LYS A N 1
ATOM 573 C CA . LYS A 1 74 ? -22.329 -12.536 6.380 1.00 82.88 74 LYS A CA 1
ATOM 574 C C . LYS A 1 74 ? -20.987 -13.112 6.811 1.00 82.88 74 LYS A C 1
ATOM 576 O O . LYS A 1 74 ? -20.796 -13.342 7.998 1.00 82.88 74 LYS A O 1
ATOM 581 N N . GLU A 1 75 ? -20.094 -13.364 5.863 1.00 84.06 75 GLU A N 1
ATOM 582 C CA . GLU A 1 75 ? -18.742 -13.849 6.142 1.00 84.06 75 GLU A CA 1
ATOM 583 C C . GLU A 1 75 ? -17.908 -12.743 6.786 1.00 84.06 75 GLU A C 1
ATOM 585 O O . GLU A 1 75 ? -17.209 -13.021 7.749 1.00 84.06 75 GLU A O 1
ATOM 590 N N . ILE A 1 76 ? -18.075 -11.486 6.359 1.00 84.75 76 ILE A N 1
ATOM 591 C CA . ILE A 1 76 ? -17.441 -10.320 6.999 1.00 84.75 76 ILE A CA 1
ATOM 592 C C . ILE A 1 76 ? -17.899 -10.172 8.451 1.00 84.75 76 ILE A C 1
ATOM 594 O O . ILE A 1 76 ? -17.078 -10.040 9.354 1.00 84.75 76 ILE A O 1
ATOM 598 N N . VAL A 1 77 ? -19.210 -10.232 8.700 1.00 84.19 77 VAL A N 1
ATOM 599 C CA . VAL A 1 77 ? -19.752 -10.135 10.064 1.00 84.19 77 VAL A CA 1
ATOM 600 C C . VAL A 1 77 ? -19.300 -11.313 10.926 1.00 84.19 77 VAL A C 1
ATOM 602 O O . VAL A 1 77 ? -18.996 -11.115 12.097 1.00 84.19 77 VAL A O 1
ATOM 605 N N . ALA A 1 78 ? -19.243 -12.526 10.371 1.00 83.38 78 ALA A N 1
ATOM 606 C CA . ALA A 1 78 ? -18.790 -13.703 11.105 1.00 83.38 78 ALA A CA 1
ATOM 607 C C . ALA A 1 78 ? -17.298 -13.633 11.464 1.00 83.38 78 ALA A C 1
ATOM 609 O O . ALA A 1 78 ? -16.945 -14.015 12.575 1.00 83.38 78 ALA A O 1
ATOM 610 N N . ASP A 1 79 ? -16.455 -13.130 10.562 1.00 83.31 79 ASP A N 1
ATOM 611 C CA . ASP A 1 79 ? -15.010 -12.989 10.774 1.00 83.31 79 ASP A CA 1
ATOM 612 C C . ASP A 1 79 ? -14.714 -11.939 11.856 1.00 83.31 79 ASP A C 1
ATOM 614 O O . ASP A 1 79 ? -14.043 -12.227 12.844 1.00 83.31 79 ASP A O 1
ATOM 618 N N . ILE A 1 80 ? -15.362 -10.771 11.764 1.00 82.19 80 ILE A N 1
ATOM 619 C CA . ILE A 1 80 ? -15.278 -9.712 12.782 1.00 82.19 80 ILE A CA 1
ATOM 620 C C . ILE A 1 80 ? -15.807 -10.211 14.134 1.00 82.19 80 ILE A C 1
ATOM 622 O O . ILE A 1 80 ? -15.204 -9.978 15.176 1.00 82.19 80 ILE A O 1
ATOM 626 N N . HIS A 1 81 ? -16.937 -10.920 14.142 1.00 78.81 81 HIS A N 1
ATOM 627 C CA . HIS A 1 81 ? -17.511 -11.449 15.377 1.00 78.81 81 HIS A CA 1
ATOM 628 C C . HIS A 1 81 ? -16.627 -12.539 16.002 1.00 78.81 81 HIS A C 1
ATOM 630 O O . HIS A 1 81 ? -16.542 -12.619 17.224 1.00 78.81 81 HIS A O 1
ATOM 636 N N . ALA A 1 82 ? -15.963 -13.372 15.196 1.00 77.31 82 ALA A N 1
ATOM 637 C CA . ALA A 1 82 ? -15.004 -14.359 15.687 1.00 77.31 82 ALA A CA 1
ATOM 638 C C . ALA A 1 82 ? -13.760 -13.690 16.294 1.00 77.31 82 ALA A C 1
ATOM 640 O O . ALA A 1 82 ? -13.310 -14.115 17.353 1.00 77.31 82 ALA A O 1
ATOM 641 N N . GLU A 1 83 ? -13.260 -12.616 15.678 1.00 71.00 83 GLU A N 1
ATOM 642 C CA . GLU A 1 83 ? -12.109 -11.853 16.175 1.00 71.00 83 GLU A CA 1
ATOM 643 C C . GLU A 1 83 ? -12.413 -11.109 17.490 1.00 71.00 83 GLU A C 1
ATOM 645 O O . GLU A 1 83 ? -11.555 -11.023 18.366 1.00 71.00 83 GLU A O 1
ATOM 650 N N . ILE A 1 84 ? -13.648 -10.630 17.677 1.00 66.38 84 ILE A N 1
ATOM 651 C CA . ILE A 1 84 ? -14.060 -9.895 18.889 1.00 66.38 84 ILE A CA 1
ATOM 652 C C . ILE A 1 84 ? -14.464 -10.844 20.039 1.00 66.38 84 ILE A C 1
ATOM 654 O O . ILE A 1 84 ? -14.248 -10.536 21.212 1.00 66.38 84 ILE A O 1
ATOM 658 N N . CYS A 1 85 ? -15.033 -12.019 19.743 1.00 59.34 85 CYS A N 1
ATOM 659 C CA . CYS A 1 85 ? -15.533 -12.940 20.775 1.00 59.34 85 CYS A CA 1
ATOM 660 C C . CYS A 1 85 ? -14.454 -13.658 21.596 1.00 59.34 85 CYS A C 1
ATOM 662 O O . CYS A 1 85 ? -14.772 -14.132 22.689 1.00 59.34 85 CYS A O 1
ATOM 664 N N . ASP A 1 86 ? -13.210 -13.737 21.122 1.00 57.31 86 ASP A N 1
ATOM 665 C CA . ASP A 1 86 ? -12.123 -14.325 21.914 1.00 57.31 86 ASP A CA 1
ATOM 666 C C . ASP A 1 86 ? -11.610 -13.374 23.020 1.00 57.31 86 ASP A C 1
ATOM 668 O O . ASP A 1 86 ? -11.005 -13.842 23.988 1.00 57.31 86 ASP A O 1
ATOM 672 N N . GLU A 1 87 ? -11.902 -12.064 22.951 1.00 55.88 87 GLU A N 1
ATOM 673 C CA . GLU A 1 87 ? -11.470 -11.075 23.959 1.00 55.88 87 GLU A CA 1
ATOM 674 C C . GLU A 1 87 ? -12.568 -10.629 24.946 1.00 55.88 87 GLU A C 1
ATOM 676 O O . GLU A 1 87 ? -12.233 -10.219 26.060 1.00 55.88 87 GLU A O 1
ATOM 681 N N . GLU A 1 88 ? -13.861 -10.753 24.627 1.00 55.59 88 GLU A N 1
ATOM 682 C CA . GLU A 1 88 ? -14.936 -10.178 25.456 1.00 55.59 88 GLU A CA 1
ATOM 683 C C . GLU A 1 88 ? -15.948 -11.212 25.966 1.00 55.59 88 GLU A C 1
ATOM 685 O O . GLU A 1 88 ? -17.052 -11.388 25.453 1.00 55.59 88 GLU A O 1
ATOM 690 N N . LYS A 1 89 ? -15.598 -11.843 27.090 1.00 55.22 89 LYS A N 1
ATOM 691 C CA . LYS A 1 89 ? -16.581 -12.395 28.031 1.00 55.22 89 LYS A CA 1
ATOM 692 C C . LYS A 1 89 ? -16.733 -11.475 29.244 1.00 55.22 89 LYS A C 1
ATOM 694 O O . LYS A 1 89 ? -16.542 -11.904 30.378 1.00 55.22 89 LYS A O 1
ATOM 699 N N . GLU A 1 90 ? -17.094 -10.221 29.013 1.00 55.69 90 GLU A N 1
ATOM 700 C CA . GLU A 1 90 ? -17.743 -9.386 30.026 1.00 55.69 90 GLU A CA 1
ATOM 701 C C . GLU A 1 90 ? -18.944 -8.701 29.376 1.00 55.69 90 GLU A C 1
ATOM 703 O O . GLU A 1 90 ? -18.806 -7.885 28.474 1.00 55.69 90 GLU A O 1
ATOM 708 N N . GLU A 1 91 ? -20.142 -9.093 29.813 1.00 60.50 91 GLU A N 1
ATOM 709 C CA . GLU A 1 91 ? -21.391 -8.440 29.435 1.00 60.50 91 GLU A CA 1
ATOM 710 C C . GLU A 1 91 ? -21.343 -6.963 29.821 1.00 60.50 91 GLU A C 1
ATOM 712 O O . GLU A 1 91 ? -21.228 -6.659 31.010 1.00 60.50 91 GLU A O 1
ATOM 717 N N . LEU A 1 92 ? -21.544 -6.053 28.866 1.00 49.28 92 LEU A N 1
ATOM 718 C CA . LEU A 1 92 ? -22.053 -4.729 29.194 1.00 49.28 92 LEU A CA 1
ATOM 719 C C . LEU A 1 92 ? -23.147 -4.270 28.225 1.00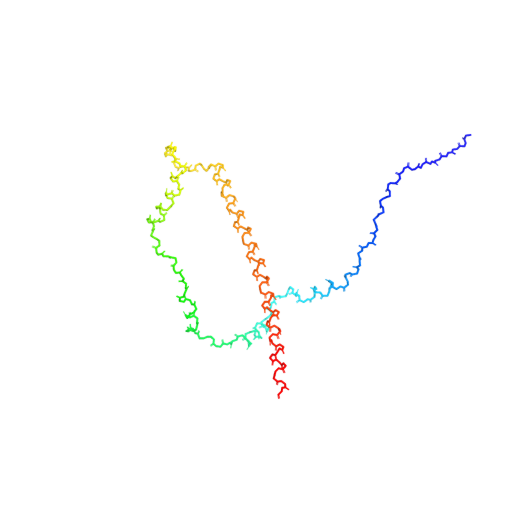 49.28 92 LEU A C 1
ATOM 721 O O . LEU A 1 92 ? -23.028 -4.286 27.005 1.00 49.28 92 LEU A O 1
ATOM 725 N N . ASP A 1 93 ? -24.232 -3.898 28.891 1.00 48.62 93 ASP A N 1
ATOM 726 C CA . ASP A 1 93 ? -25.543 -3.441 28.466 1.00 48.62 93 ASP A CA 1
ATOM 727 C C . ASP A 1 93 ? -25.510 -2.254 27.487 1.00 48.62 93 ASP A C 1
ATOM 729 O O . ASP A 1 93 ? -24.650 -1.372 27.547 1.00 48.62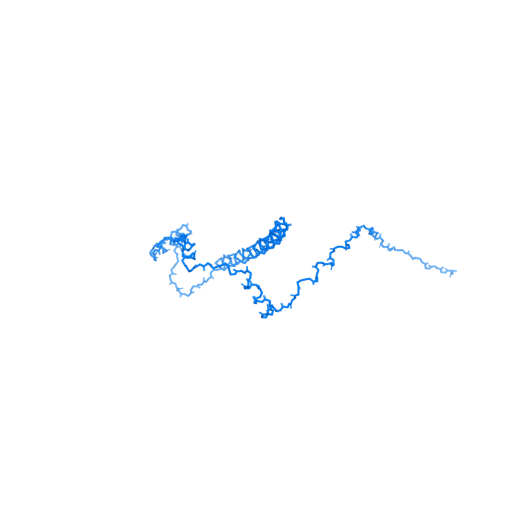 93 ASP A O 1
ATOM 733 N N . GLN A 1 94 ? -26.493 -2.231 26.588 1.00 60.56 94 GLN A N 1
ATOM 734 C CA . GLN A 1 94 ? -26.653 -1.227 25.543 1.00 60.56 94 GLN A CA 1
ATOM 735 C C . GLN A 1 94 ? -27.056 0.131 26.134 1.00 60.56 94 GLN A C 1
ATOM 737 O O . GLN A 1 94 ? -28.184 0.326 26.586 1.00 60.56 94 GLN A O 1
ATOM 742 N N . GLN A 1 95 ? -26.178 1.124 25.991 1.00 47.25 95 GLN A N 1
ATOM 743 C CA . GLN A 1 95 ? -26.580 2.527 25.884 1.00 47.25 95 GLN A CA 1
ATOM 744 C C . GLN A 1 95 ? -25.725 3.204 24.802 1.00 47.25 95 GLN A C 1
ATOM 746 O O . GLN A 1 95 ? -24.616 3.675 25.049 1.00 47.25 95 GLN A O 1
ATOM 751 N N . ASP A 1 96 ? -26.245 3.184 23.574 1.00 53.88 96 ASP A N 1
ATOM 752 C CA . ASP A 1 96 ? -25.504 3.400 22.327 1.00 53.88 96 ASP A CA 1
ATOM 753 C C . ASP A 1 96 ? -25.279 4.888 21.999 1.00 53.88 96 ASP A C 1
ATOM 755 O O . ASP A 1 96 ? -25.798 5.448 21.038 1.00 53.88 96 ASP A O 1
ATOM 759 N N . ASN A 1 97 ? -24.486 5.538 22.849 1.00 55.62 97 ASN A N 1
ATOM 760 C CA . ASN A 1 97 ? -23.697 6.709 22.490 1.00 55.62 97 ASN A CA 1
ATOM 761 C C . ASN A 1 97 ? -22.237 6.297 22.705 1.00 55.62 97 ASN A C 1
ATOM 763 O O . ASN A 1 97 ? -21.657 6.658 23.731 1.00 55.62 97 ASN A O 1
ATOM 767 N N . GLY A 1 98 ? -21.706 5.469 21.793 1.00 58.06 98 GLY A N 1
ATOM 768 C CA . GLY A 1 98 ? -20.414 4.775 21.880 1.00 58.06 98 GLY A CA 1
ATOM 769 C C . GLY A 1 98 ? -19.337 5.576 22.606 1.00 58.06 98 GLY A C 1
ATOM 770 O O . GLY A 1 98 ? -18.677 6.448 22.036 1.00 58.06 98 GLY A O 1
ATOM 771 N N . LYS A 1 99 ? -19.187 5.306 23.904 1.00 69.94 99 LYS A N 1
ATOM 772 C CA . LYS A 1 99 ? -18.174 5.939 24.736 1.00 69.94 99 LYS A CA 1
ATOM 773 C C . LYS A 1 99 ? -16.857 5.272 24.391 1.00 69.94 99 LYS A C 1
ATOM 775 O O . LYS A 1 99 ? -16.496 4.274 25.003 1.00 69.94 99 LYS A O 1
ATOM 780 N N . PHE A 1 100 ? -16.175 5.840 23.405 1.00 73.12 100 PHE A N 1
ATOM 781 C CA . PHE A 1 100 ? -14.874 5.366 22.967 1.00 73.12 100 PHE A CA 1
ATOM 782 C C . PHE A 1 100 ? -13.938 5.270 24.170 1.00 73.12 100 PHE A C 1
ATOM 784 O O . PHE A 1 100 ? -13.737 6.240 24.916 1.00 73.12 100 PHE A O 1
ATOM 791 N N . THR A 1 101 ? -13.428 4.072 24.412 1.00 85.12 101 THR A N 1
ATOM 792 C CA . THR A 1 101 ? -12.517 3.828 25.518 1.00 85.12 101 THR A CA 1
ATOM 793 C C . THR A 1 101 ? -11.143 4.385 25.161 1.00 85.12 101 THR A C 1
ATOM 795 O O . THR A 1 101 ? -10.738 4.446 24.000 1.00 85.12 101 THR A O 1
ATOM 798 N N . LEU A 1 102 ? -10.379 4.799 26.174 1.00 88.81 102 LEU A N 1
ATOM 799 C CA . LEU A 1 102 ? -9.020 5.305 25.956 1.00 88.81 102 LEU A CA 1
ATOM 800 C C . LEU A 1 102 ? -8.129 4.252 25.269 1.00 88.81 102 LEU A C 1
ATOM 802 O O . LEU A 1 102 ? -7.273 4.610 24.467 1.00 88.81 102 LEU A O 1
ATOM 806 N N . LYS A 1 103 ? -8.393 2.963 25.523 1.00 90.69 103 LYS A N 1
ATOM 807 C CA . LYS A 1 103 ? -7.711 1.837 24.875 1.00 90.69 103 LYS A CA 1
ATOM 808 C C . LYS A 1 103 ? -8.006 1.747 23.377 1.00 90.69 103 LYS A C 1
ATOM 810 O O . LYS A 1 103 ? -7.088 1.503 22.603 1.00 90.69 103 LYS A O 1
ATOM 815 N N . GLU A 1 104 ? -9.251 1.949 22.952 1.00 90.44 104 GLU A N 1
ATOM 816 C CA . GLU A 1 104 ? -9.598 1.954 21.522 1.00 90.44 104 GLU A CA 1
ATOM 817 C C . GLU A 1 104 ? -8.963 3.144 20.796 1.00 90.44 104 GLU A C 1
ATOM 819 O O . GLU A 1 104 ? -8.469 2.993 19.680 1.00 90.44 104 GLU A O 1
ATOM 824 N N . ALA A 1 105 ? -8.893 4.309 21.449 1.00 93.44 105 ALA A N 1
ATOM 825 C CA . ALA A 1 105 ? -8.173 5.467 20.917 1.00 93.44 105 ALA A CA 1
ATOM 826 C C . ALA A 1 105 ? -6.683 5.206 20.753 1.00 93.44 105 ALA A C 1
ATOM 828 O O . ALA A 1 105 ? -6.109 5.566 19.728 1.00 93.44 105 ALA A O 1
ATOM 829 N N . GLU A 1 106 ? -6.069 4.547 21.727 1.00 94.44 106 GLU A N 1
ATOM 830 C CA . GLU A 1 106 ? -4.666 4.165 21.653 1.00 94.44 106 GLU A CA 1
ATOM 831 C C . GLU A 1 106 ? -4.411 3.171 20.509 1.00 94.44 106 GLU A C 1
ATOM 833 O O . GLU A 1 106 ? -3.539 3.424 19.676 1.00 94.44 106 GLU A O 1
ATOM 838 N N . LYS A 1 107 ? -5.240 2.120 20.386 1.00 96.50 107 LYS A N 1
ATOM 839 C CA . LYS A 1 107 ? -5.171 1.154 19.273 1.00 96.50 107 LYS A CA 1
ATOM 840 C C . LYS A 1 107 ? -5.344 1.839 17.910 1.00 96.50 107 LYS A C 1
ATOM 842 O O . LYS A 1 107 ? -4.582 1.570 16.983 1.00 96.50 107 LYS A O 1
ATOM 847 N N . ALA A 1 108 ? -6.307 2.755 17.780 1.00 95.56 108 ALA A N 1
ATOM 848 C CA . ALA A 1 108 ? -6.532 3.490 16.537 1.00 95.56 108 ALA A CA 1
ATOM 849 C C . ALA A 1 108 ? -5.321 4.360 16.165 1.00 95.56 108 ALA A C 1
ATOM 851 O O . ALA A 1 108 ? -4.884 4.348 15.015 1.00 95.56 108 ALA A O 1
ATOM 852 N N . VAL A 1 109 ? -4.743 5.084 17.128 1.00 96.69 109 VAL A N 1
ATOM 853 C CA . VAL A 1 109 ? -3.546 5.912 16.904 1.00 96.69 109 VAL A CA 1
ATOM 854 C C . VAL A 1 109 ? -2.351 5.062 16.478 1.00 96.69 109 VAL A C 1
ATOM 856 O O . VAL A 1 109 ? -1.624 5.450 15.563 1.00 96.69 109 VAL A O 1
ATOM 859 N N . GLU A 1 110 ? -2.149 3.902 17.099 1.00 97.75 110 GLU A N 1
ATOM 860 C CA . GLU A 1 110 ? -1.077 2.982 16.722 1.00 97.75 110 GLU A CA 1
ATOM 861 C C . GLU A 1 110 ? -1.248 2.446 15.294 1.00 97.75 110 GLU A C 1
ATOM 863 O O . GLU A 1 110 ? -0.286 2.452 14.520 1.00 97.75 110 GLU A O 1
ATOM 868 N N . LEU A 1 111 ? -2.475 2.076 14.912 1.00 98.00 111 LEU A N 1
ATOM 869 C CA . LEU A 1 111 ? -2.794 1.643 13.553 1.00 98.00 111 LEU A CA 1
ATOM 870 C C . LEU A 1 111 ? -2.510 2.751 12.528 1.00 98.00 111 LEU A C 1
ATOM 872 O O . LEU A 1 111 ? -1.837 2.511 11.524 1.00 98.00 111 LEU A O 1
ATOM 876 N N . TYR A 1 112 ? -2.962 3.979 12.802 1.00 96.00 112 TYR A N 1
ATOM 877 C CA . TYR A 1 112 ? -2.688 5.130 11.939 1.00 96.00 112 TYR A CA 1
ATOM 878 C C . TYR A 1 112 ? -1.189 5.412 11.812 1.00 96.00 112 TYR A C 1
ATOM 880 O O . TYR A 1 112 ? -0.713 5.690 10.711 1.00 96.00 112 TYR A O 1
ATOM 888 N N . ARG A 1 113 ? -0.428 5.308 12.908 1.00 97.75 113 ARG A N 1
ATOM 889 C CA . ARG A 1 113 ? 1.031 5.473 12.878 1.00 97.75 113 ARG A CA 1
ATOM 890 C C . ARG A 1 113 ? 1.684 4.423 11.980 1.00 97.75 113 ARG A C 1
ATOM 892 O O . ARG A 1 113 ? 2.448 4.785 11.090 1.00 97.75 113 ARG A O 1
ATOM 899 N N . SER A 1 114 ? 1.343 3.148 12.170 1.00 97.44 114 SER A N 1
ATOM 900 C CA . SER A 1 114 ? 1.888 2.045 11.368 1.00 97.44 114 SER A CA 1
ATOM 901 C C . SER A 1 114 ? 1.575 2.203 9.875 1.00 97.44 114 SER A C 1
ATOM 903 O O . SER A 1 114 ? 2.439 1.979 9.025 1.00 97.44 114 SER A O 1
ATOM 905 N N . PHE A 1 115 ? 0.366 2.662 9.542 1.00 96.50 115 PHE A N 1
ATOM 906 C CA . PHE A 1 115 ? -0.026 2.936 8.162 1.00 96.50 115 PHE A CA 1
ATOM 907 C C . PHE A 1 115 ? 0.833 4.035 7.514 1.00 96.50 115 PHE A C 1
ATOM 909 O O . PHE A 1 115 ? 1.307 3.863 6.389 1.00 96.50 115 PHE A O 1
ATOM 916 N N . LEU A 1 116 ? 1.084 5.139 8.224 1.00 96.12 116 LEU A N 1
ATOM 917 C CA . LEU A 1 116 ? 1.909 6.240 7.714 1.00 96.12 116 LEU A CA 1
ATOM 918 C C . LEU A 1 116 ? 3.376 5.829 7.520 1.00 96.12 116 LEU A C 1
ATOM 920 O O . LEU A 1 116 ? 3.962 6.139 6.483 1.00 96.12 116 LEU A O 1
ATOM 924 N N . GLU A 1 117 ? 3.944 5.077 8.464 1.00 95.06 117 GLU A N 1
ATOM 925 C CA . GLU A 1 117 ? 5.302 4.523 8.344 1.00 95.06 117 GLU A CA 1
ATOM 926 C C . GLU A 1 117 ? 5.421 3.565 7.142 1.00 95.06 117 GLU A C 1
ATOM 928 O O . GLU A 1 117 ? 6.423 3.563 6.420 1.00 95.06 117 GLU A O 1
ATOM 933 N N . SER A 1 118 ? 4.375 2.775 6.878 1.00 95.75 118 SER A N 1
ATOM 934 C CA . SER A 1 118 ? 4.312 1.897 5.705 1.00 95.75 118 SER A CA 1
ATOM 935 C C . SER A 1 118 ? 4.331 2.690 4.394 1.00 95.75 118 SER A C 1
ATOM 937 O O . SER A 1 118 ? 5.103 2.360 3.489 1.00 95.75 118 SER A O 1
ATOM 939 N N . ILE A 1 119 ? 3.556 3.779 4.302 1.00 94.69 119 ILE A N 1
ATOM 940 C CA . ILE A 1 119 ? 3.559 4.665 3.126 1.00 94.69 119 ILE A CA 1
ATOM 941 C C . ILE A 1 119 ? 4.955 5.243 2.891 1.00 94.69 119 ILE A C 1
ATOM 943 O O . ILE A 1 119 ? 5.455 5.176 1.770 1.00 94.69 119 ILE A O 1
ATOM 947 N N . GLU A 1 120 ? 5.613 5.761 3.929 1.00 93.62 120 GLU A N 1
ATOM 948 C CA . GLU A 1 120 ? 6.970 6.310 3.812 1.00 93.62 120 GLU A CA 1
ATOM 949 C C . GLU A 1 120 ? 7.969 5.259 3.295 1.00 93.62 120 GLU A C 1
ATOM 951 O O . GLU A 1 120 ? 8.781 5.534 2.401 1.00 93.62 120 GLU A O 1
ATOM 956 N N . SER A 1 121 ? 7.864 4.019 3.786 1.00 93.88 121 SER A N 1
ATOM 957 C CA . SER A 1 121 ? 8.666 2.892 3.300 1.00 93.88 121 SER A CA 1
ATOM 958 C C . SER A 1 121 ? 8.421 2.595 1.817 1.00 93.88 121 SER A C 1
ATOM 960 O O . SER A 1 121 ? 9.379 2.407 1.060 1.00 93.88 121 SER A O 1
ATOM 962 N N . ILE A 1 122 ? 7.154 2.556 1.389 1.00 94.19 122 ILE A N 1
ATOM 963 C CA . ILE A 1 122 ? 6.762 2.295 -0.006 1.00 94.19 122 ILE A CA 1
ATOM 964 C C . ILE A 1 122 ? 7.282 3.404 -0.920 1.00 94.19 122 ILE A C 1
ATOM 966 O O . ILE A 1 122 ? 7.888 3.121 -1.958 1.00 94.19 122 ILE A O 1
ATOM 970 N N . VAL A 1 123 ? 7.098 4.661 -0.522 1.00 93.19 123 VAL A N 1
ATOM 971 C CA . VAL A 1 123 ? 7.563 5.831 -1.270 1.00 93.19 123 VAL A CA 1
ATOM 972 C C . VAL A 1 123 ? 9.082 5.773 -1.450 1.00 93.19 123 VAL A C 1
ATOM 974 O O . VAL A 1 123 ? 9.586 5.863 -2.566 1.00 93.19 123 VAL A O 1
ATOM 977 N N . THR A 1 124 ? 9.827 5.500 -0.381 1.00 95.12 124 THR A N 1
ATOM 978 C CA . THR A 1 124 ? 11.296 5.438 -0.437 1.00 95.12 124 THR A CA 1
ATOM 979 C C . THR A 1 124 ? 11.794 4.307 -1.341 1.00 95.12 124 THR A C 1
ATOM 981 O O . THR A 1 124 ? 12.695 4.498 -2.162 1.00 95.12 124 THR A O 1
ATOM 984 N N . LYS A 1 125 ? 11.193 3.118 -1.227 1.00 94.81 125 LYS A N 1
ATOM 985 C CA . LYS A 1 125 ? 11.557 1.952 -2.046 1.00 94.81 125 LYS A CA 1
ATOM 986 C C . LYS A 1 125 ? 11.237 2.169 -3.522 1.00 94.81 125 LYS A C 1
ATOM 988 O O . LYS A 1 125 ? 12.065 1.847 -4.373 1.00 94.81 125 LYS A O 1
ATOM 993 N N . SER A 1 126 ? 10.061 2.718 -3.823 1.00 91.19 126 SER A N 1
ATOM 994 C CA . SER A 1 126 ? 9.631 2.967 -5.202 1.00 91.19 126 SER A CA 1
ATOM 995 C C . SER A 1 126 ? 10.521 4.000 -5.893 1.00 91.19 126 SER A C 1
ATOM 997 O O . SER A 1 126 ? 10.996 3.734 -6.995 1.00 91.19 126 SER A O 1
ATOM 999 N N . PHE A 1 127 ? 10.869 5.104 -5.226 1.00 94.31 127 PHE A N 1
ATOM 1000 C CA . PHE A 1 127 ? 11.826 6.071 -5.773 1.00 94.31 127 PHE A CA 1
ATOM 1001 C C . PHE A 1 127 ? 13.210 5.458 -6.030 1.00 94.31 127 PHE A C 1
ATOM 1003 O O . PHE A 1 127 ? 13.811 5.711 -7.076 1.00 94.31 127 PHE A O 1
ATOM 1010 N N . GLY A 1 128 ? 13.706 4.601 -5.131 1.00 95.12 128 GLY A N 1
ATOM 1011 C CA . GLY A 1 128 ? 14.961 3.875 -5.351 1.00 95.12 128 GLY A CA 1
ATOM 1012 C C . GLY A 1 128 ? 14.917 2.949 -6.574 1.00 95.12 128 GLY A C 1
ATOM 1013 O O . GLY A 1 128 ? 15.866 2.902 -7.365 1.00 95.12 128 GLY A O 1
ATOM 1014 N N . ALA A 1 129 ? 13.803 2.236 -6.758 1.00 94.94 129 ALA A N 1
ATOM 1015 C CA . ALA A 1 129 ? 13.589 1.362 -7.909 1.00 94.94 129 ALA A CA 1
ATOM 1016 C C . ALA A 1 129 ? 13.521 2.151 -9.226 1.00 94.94 129 ALA A C 1
ATOM 1018 O O . ALA A 1 129 ? 14.175 1.765 -10.196 1.00 94.94 129 ALA A O 1
ATOM 1019 N N . ILE A 1 130 ? 12.815 3.287 -9.244 1.00 95.19 130 ILE A N 1
ATOM 1020 C CA . ILE A 1 130 ? 12.729 4.181 -10.408 1.00 95.19 130 ILE A CA 1
ATOM 1021 C C . ILE A 1 130 ? 14.119 4.692 -10.793 1.00 95.19 130 ILE A C 1
ATOM 1023 O O . ILE A 1 130 ? 14.539 4.494 -11.930 1.00 95.19 130 ILE A O 1
ATOM 1027 N N . ALA A 1 131 ? 14.883 5.235 -9.842 1.00 94.75 131 ALA A N 1
ATOM 1028 C CA . ALA A 1 131 ? 16.234 5.735 -10.108 1.00 94.75 131 ALA A CA 1
ATOM 1029 C C . ALA A 1 131 ? 17.169 4.644 -10.666 1.00 94.75 131 ALA A C 1
ATOM 1031 O O . ALA A 1 131 ? 18.065 4.908 -11.470 1.00 94.75 131 ALA A O 1
ATOM 1032 N N . THR A 1 132 ? 16.974 3.396 -10.235 1.00 96.69 132 THR A N 1
ATOM 1033 C CA . THR A 1 132 ? 17.721 2.244 -10.755 1.00 96.69 132 THR A CA 1
ATOM 1034 C C . THR A 1 132 ? 17.286 1.902 -12.179 1.00 96.69 132 THR A C 1
ATOM 1036 O O . THR A 1 132 ? 18.133 1.710 -13.053 1.00 96.69 132 THR A O 1
ATOM 1039 N N . SER A 1 133 ? 15.977 1.876 -12.432 1.00 90.06 133 SER A N 1
ATOM 1040 C CA . SER A 1 133 ? 15.406 1.646 -13.758 1.00 90.06 133 SER A CA 1
ATOM 1041 C C . SER A 1 133 ? 15.872 2.700 -14.765 1.00 90.06 133 SER A C 1
ATOM 1043 O O . SER A 1 133 ? 16.313 2.349 -15.856 1.00 90.06 133 SER A O 1
ATOM 1045 N N . GLU A 1 134 ? 15.872 3.981 -14.393 1.00 93.25 134 GLU A N 1
ATOM 1046 C CA . GLU A 1 134 ? 16.342 5.081 -15.245 1.00 93.25 134 GLU A CA 1
ATOM 1047 C C . GLU A 1 134 ? 17.812 4.917 -15.642 1.00 93.25 134 GLU A C 1
ATOM 1049 O O . GLU A 1 134 ? 18.157 5.023 -16.822 1.00 93.25 134 GLU A O 1
ATOM 1054 N N . LYS A 1 135 ? 18.686 4.586 -14.682 1.00 94.00 135 LYS A N 1
ATOM 1055 C CA . LYS A 1 135 ? 20.103 4.301 -14.964 1.00 94.00 135 LYS A CA 1
ATOM 1056 C C . LYS A 1 135 ? 20.254 3.149 -15.953 1.00 94.00 135 LYS A C 1
ATOM 1058 O O . LYS A 1 135 ? 21.039 3.253 -16.896 1.00 94.00 135 LYS A O 1
ATOM 1063 N N . ASN A 1 136 ? 19.488 2.078 -15.767 1.00 91.81 136 ASN A N 1
ATOM 1064 C CA . ASN A 1 136 ? 19.525 0.919 -16.654 1.00 91.81 136 ASN A CA 1
ATOM 1065 C C . ASN A 1 136 ? 19.028 1.266 -18.063 1.00 91.81 136 ASN A C 1
ATOM 1067 O O . ASN A 1 136 ? 19.657 0.855 -19.036 1.00 91.81 136 ASN A O 1
ATOM 1071 N N . CYS A 1 137 ? 17.975 2.078 -18.191 1.00 91.31 137 CYS A N 1
ATOM 1072 C CA . CYS A 1 137 ? 17.493 2.575 -19.481 1.00 91.31 137 CYS A CA 1
ATOM 1073 C C . CYS A 1 137 ? 18.560 3.400 -20.214 1.00 91.31 137 CYS A C 1
ATOM 1075 O O . CYS A 1 137 ? 18.780 3.201 -21.408 1.00 91.31 137 CYS A O 1
ATOM 1077 N N . VAL A 1 138 ? 19.276 4.286 -19.511 1.00 91.00 138 VAL A N 1
ATOM 1078 C CA . VAL A 1 138 ? 20.375 5.071 -20.102 1.00 91.00 138 VAL A CA 1
ATOM 1079 C C . VAL A 1 138 ? 21.503 4.163 -20.594 1.00 91.00 138 VAL A C 1
ATOM 1081 O O . VAL A 1 138 ? 22.025 4.359 -21.693 1.00 91.00 138 VAL A O 1
ATOM 1084 N N . VAL A 1 139 ? 21.878 3.155 -19.803 1.00 90.62 139 VAL A N 1
ATOM 1085 C CA . VAL A 1 139 ? 22.902 2.175 -20.189 1.00 90.62 139 VAL A CA 1
ATOM 1086 C C . VAL A 1 139 ? 22.454 1.376 -21.415 1.00 90.62 139 VAL A C 1
ATOM 1088 O O . VAL A 1 139 ? 23.209 1.278 -22.381 1.00 90.62 139 VAL A O 1
ATOM 1091 N N . ALA A 1 140 ? 21.220 0.868 -21.419 1.00 89.38 140 ALA A N 1
ATOM 1092 C CA . ALA A 1 140 ? 20.653 0.133 -22.546 1.00 89.38 140 ALA A CA 1
ATOM 1093 C C . ALA A 1 140 ? 20.630 0.980 -23.827 1.00 89.38 140 ALA A C 1
ATOM 1095 O O . ALA A 1 140 ? 21.062 0.513 -24.880 1.00 89.38 140 ALA A O 1
ATOM 1096 N N . LYS A 1 141 ? 20.227 2.255 -23.730 1.00 91.94 141 LYS A N 1
ATOM 1097 C CA . LYS A 1 141 ? 20.245 3.194 -24.859 1.00 91.94 141 LYS A CA 1
ATOM 1098 C C . LYS A 1 141 ? 21.647 3.344 -25.455 1.00 91.94 141 LYS A C 1
ATOM 1100 O O . LYS A 1 141 ? 21.806 3.220 -26.666 1.00 91.94 141 LYS A O 1
ATOM 1105 N N . ARG A 1 142 ? 22.672 3.524 -24.613 1.00 89.00 142 ARG A N 1
ATOM 1106 C CA . ARG A 1 142 ? 24.072 3.615 -25.066 1.00 89.00 142 ARG A CA 1
ATOM 1107 C C . ARG A 1 142 ? 24.548 2.336 -25.753 1.00 89.00 142 ARG A C 1
ATOM 1109 O O . ARG A 1 142 ? 25.264 2.413 -26.747 1.00 89.00 142 ARG A O 1
ATOM 1116 N N . PHE A 1 143 ? 24.156 1.164 -25.253 1.00 87.00 143 PHE A N 1
ATOM 1117 C CA . PHE A 1 143 ? 24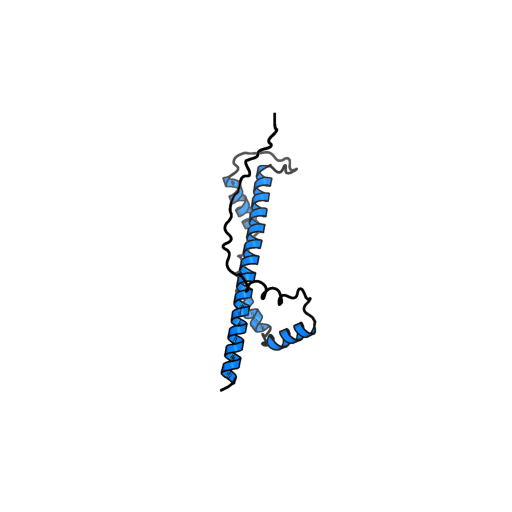.477 -0.106 -25.910 1.00 87.00 143 PHE A CA 1
ATOM 1118 C C . PHE A 1 143 ? 23.847 -0.215 -27.301 1.00 87.00 143 PHE A C 1
ATOM 1120 O O . PHE A 1 143 ? 24.536 -0.606 -28.243 1.00 87.00 143 PHE A O 1
ATOM 1127 N N . CYS A 1 144 ? 22.581 0.179 -27.455 1.00 87.38 144 CYS A N 1
ATOM 1128 C CA . CYS A 1 144 ? 21.914 0.205 -28.756 1.00 87.38 144 CYS A CA 1
ATOM 1129 C C . CYS A 1 144 ? 22.580 1.188 -29.730 1.00 87.38 144 CYS A C 1
ATOM 1131 O O . CYS A 1 144 ? 22.773 0.858 -30.898 1.00 87.38 144 CYS A O 1
ATOM 1133 N N . GLU A 1 145 ? 22.971 2.377 -29.264 1.00 88.94 145 GLU A N 1
ATOM 1134 C CA . GLU A 1 145 ? 23.700 3.355 -30.083 1.00 88.94 145 GLU A CA 1
ATOM 1135 C C . GLU A 1 145 ? 25.038 2.786 -30.571 1.00 88.94 145 GLU A C 1
ATOM 1137 O O . GLU A 1 145 ? 25.323 2.856 -31.761 1.00 88.94 145 GLU A O 1
ATOM 1142 N N . MET A 1 146 ? 25.821 2.143 -29.697 1.00 84.19 146 MET A N 1
ATOM 1143 C CA . MET A 1 146 ? 27.097 1.520 -30.078 1.00 84.19 146 MET A CA 1
ATOM 1144 C C . MET A 1 146 ? 26.935 0.350 -31.062 1.00 84.19 146 MET A C 1
ATOM 1146 O O . MET A 1 146 ? 27.791 0.158 -31.922 1.00 84.19 146 MET A O 1
ATOM 1150 N N . ALA A 1 147 ? 25.852 -0.426 -30.962 1.00 80.94 147 ALA A N 1
ATOM 1151 C CA . ALA A 1 147 ? 25.600 -1.564 -31.847 1.00 80.94 147 ALA A CA 1
ATOM 1152 C C . ALA A 1 147 ? 25.205 -1.155 -33.279 1.00 80.94 147 ALA A C 1
ATOM 1154 O O . ALA A 1 147 ? 25.479 -1.899 -34.215 1.00 80.94 147 ALA A O 1
ATOM 1155 N N . ASN A 1 148 ? 24.610 0.029 -33.459 1.00 75.75 148 ASN A N 1
ATOM 1156 C CA . ASN A 1 148 ? 24.174 0.543 -34.764 1.00 75.75 148 ASN A CA 1
ATOM 1157 C C . ASN A 1 148 ? 25.296 1.216 -35.588 1.00 75.75 148 ASN A C 1
ATOM 1159 O O . ASN A 1 148 ? 25.032 1.710 -36.682 1.00 75.75 148 ASN A O 1
ATOM 1163 N N . PHE A 1 149 ? 26.532 1.263 -35.074 1.00 62.44 149 PHE A N 1
ATOM 1164 C CA . PHE A 1 149 ? 27.703 1.835 -35.760 1.00 62.44 149 PHE A CA 1
ATOM 1165 C C . PHE A 1 149 ? 28.600 0.797 -36.474 1.00 62.44 149 PHE A C 1
ATOM 1167 O O . PHE A 1 149 ? 29.659 1.177 -36.976 1.00 62.44 149 PHE A O 1
ATOM 1174 N N . ASN A 1 150 ? 28.194 -0.478 -36.544 1.00 50.72 150 ASN A N 1
ATOM 1175 C CA . ASN A 1 150 ? 28.859 -1.545 -37.319 1.00 50.72 150 ASN A CA 1
ATOM 1176 C C . ASN A 1 150 ? 28.069 -1.903 -38.581 1.00 50.72 150 ASN A C 1
ATOM 1178 O O . ASN A 1 150 ? 28.722 -2.314 -39.567 1.00 50.72 150 ASN A O 1
#

Radius of gyration: 32.52 Å; chains: 1; bounding box: 80×62×84 Å

Sequence (150 aa):
MHGETSQKQQNRISEKNTSSESEEADSIKQSIGEGEINPEQWASIQKDCITNISFEDFLDVDNELQMCGTMTDKEIVADIHAEICDEEKEELDQQDNGKFTLKEAEKAVELYRSFLESIESIVTKSFGAIATSEKNCVVAKRFCEMANFN

Organism: Araneus ventricosus (NCBI:txid182803)

Foldseek 3Di:
DDDDDDDDDDDDDDDDDDDDDPPPPPVVPPPPPPDDQDPVNVVVVVVPPPPPCDPVNVVVVPPPPPPPPPQDPVNVVVVVCVVPVVPDPDDDDDDPPPPDDPVNVVVVVVVVVVVVVVVVVVVVVVVVVVVVVVVVVVVVVVVVVVVVPD